Protein AF-A0A7C7DWV3-F1 (afdb_monomer_lite)

Structure (mmCIF, N/CA/C/O backbone):
data_AF-A0A7C7DWV3-F1
#
_entry.id   AF-A0A7C7DWV3-F1
#
loop_
_atom_site.group_PDB
_atom_site.id
_atom_site.type_symbol
_atom_site.label_atom_id
_atom_site.label_alt_id
_atom_site.label_comp_id
_atom_site.label_asym_id
_atom_site.label_entity_id
_atom_site.label_seq_id
_atom_site.pdbx_PDB_ins_code
_atom_site.Cartn_x
_atom_site.Cartn_y
_atom_site.Cartn_z
_atom_site.occupancy
_atom_site.B_iso_or_equiv
_atom_site.auth_seq_id
_atom_site.auth_comp_id
_atom_site.auth_asym_id
_atom_site.auth_atom_id
_atom_site.pdbx_PDB_model_num
ATOM 1 N N . LEU A 1 1 ? -5.034 6.926 -21.319 1.00 67.44 1 LEU A N 1
ATOM 2 C CA . LEU A 1 1 ? -4.799 7.342 -22.728 1.00 67.44 1 LEU A CA 1
ATOM 3 C C . LEU A 1 1 ? -6.057 7.777 -23.488 1.00 67.44 1 LEU A C 1
ATOM 5 O O . LEU A 1 1 ? -5.969 8.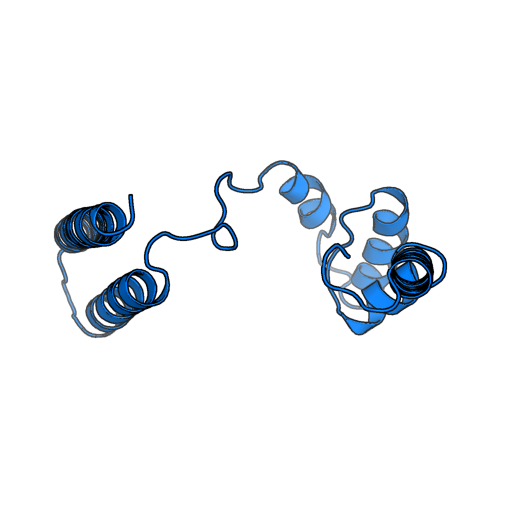759 -24.206 1.00 67.44 1 LEU A O 1
ATOM 9 N N . LYS A 1 2 ? -7.220 7.125 -23.321 1.00 78.19 2 LYS A N 1
ATOM 10 C CA . LYS A 1 2 ? -8.456 7.378 -24.101 1.00 78.19 2 LYS A CA 1
ATOM 11 C C . LYS A 1 2 ? -8.969 8.837 -24.132 1.00 78.19 2 LYS A C 1
ATOM 13 O O . LYS A 1 2 ? -9.616 9.215 -25.097 1.00 78.19 2 LYS A O 1
ATOM 18 N N . GLY A 1 3 ? -8.679 9.649 -23.110 1.00 89.75 3 GLY A N 1
ATOM 19 C CA . GLY A 1 3 ? -9.021 11.083 -23.067 1.00 89.75 3 GLY A CA 1
ATOM 20 C C . GLY A 1 3 ? -7.857 12.043 -23.358 1.00 89.75 3 GLY A C 1
ATOM 21 O O . GLY A 1 3 ? -8.027 13.253 -23.238 1.00 89.75 3 GLY A O 1
ATOM 22 N N . SER A 1 4 ? -6.664 11.532 -23.688 1.00 95.00 4 SER A N 1
ATOM 23 C CA . SER A 1 4 ? -5.504 12.376 -24.002 1.00 95.00 4 SER A CA 1
ATOM 24 C C . SER A 1 4 ? -5.670 13.015 -25.377 1.00 95.00 4 SER A C 1
ATOM 26 O O . SER A 1 4 ? -6.028 12.337 -26.336 1.00 95.00 4 SER A O 1
ATOM 28 N N . LYS A 1 5 ? -5.329 14.303 -25.497 1.00 96.25 5 LYS A N 1
ATOM 29 C CA . LYS A 1 5 ? -5.249 14.994 -26.796 1.00 96.25 5 LYS A CA 1
ATOM 30 C C . LYS A 1 5 ? -4.038 14.557 -27.630 1.00 96.25 5 LYS A C 1
ATOM 32 O O . LYS A 1 5 ? -3.987 14.858 -28.815 1.00 96.25 5 LYS A O 1
ATOM 37 N N . ASN A 1 6 ? -3.068 13.877 -27.016 1.00 96.69 6 ASN A N 1
ATOM 38 C CA . ASN A 1 6 ? -1.896 13.323 -27.688 1.00 96.69 6 ASN A CA 1
ATOM 39 C C . ASN A 1 6 ? -1.550 11.949 -27.076 1.00 96.69 6 ASN A C 1
ATOM 41 O O . ASN A 1 6 ? -0.708 11.860 -26.176 1.00 96.69 6 ASN A O 1
ATOM 45 N N . PRO A 1 7 ? -2.281 10.885 -27.455 1.00 96.00 7 PRO A N 1
ATOM 46 C CA . PRO A 1 7 ? -2.125 9.570 -26.843 1.00 96.00 7 PRO A CA 1
ATOM 47 C C . PRO A 1 7 ? -0.771 8.926 -27.164 1.00 96.00 7 PRO A C 1
ATOM 49 O O . PRO A 1 7 ? -0.201 8.297 -26.278 1.00 96.00 7 PRO A O 1
ATOM 52 N N . ASP A 1 8 ? -0.225 9.136 -28.362 1.00 96.06 8 ASP A N 1
ATOM 53 C CA . ASP A 1 8 ? 1.047 8.529 -28.772 1.00 96.06 8 ASP A CA 1
ATOM 54 C C . ASP A 1 8 ? 2.225 9.114 -27.992 1.00 96.06 8 ASP A C 1
ATOM 56 O O . ASP A 1 8 ? 3.037 8.371 -27.446 1.00 96.06 8 ASP A O 1
ATOM 60 N N . ALA A 1 9 ? 2.283 10.443 -27.848 1.00 96.44 9 ALA A N 1
ATOM 61 C CA . ALA A 1 9 ? 3.312 11.073 -27.022 1.00 96.44 9 ALA A CA 1
ATOM 62 C C . ALA A 1 9 ? 3.170 10.683 -25.542 1.00 96.44 9 ALA A C 1
ATOM 64 O O . ALA A 1 9 ? 4.166 10.412 -24.876 1.00 96.44 9 ALA A O 1
ATOM 65 N N . ALA A 1 10 ? 1.938 10.603 -25.026 1.00 96.50 10 ALA A N 1
ATOM 66 C CA . ALA A 1 10 ? 1.699 10.154 -23.655 1.00 96.50 10 ALA A CA 1
ATOM 67 C C . ALA A 1 10 ? 2.151 8.698 -23.441 1.00 96.50 10 ALA A C 1
ATOM 69 O O . ALA A 1 10 ? 2.731 8.378 -22.405 1.00 96.50 10 ALA A O 1
ATOM 70 N N . TRP A 1 11 ? 1.926 7.825 -24.425 1.00 96.00 11 TRP A N 1
ATOM 71 C CA . TRP A 1 11 ? 2.426 6.455 -24.394 1.00 96.00 11 TRP A CA 1
ATOM 72 C C . TRP A 1 11 ? 3.954 6.390 -24.483 1.00 96.00 11 TRP A C 1
ATOM 74 O O . TRP A 1 11 ? 4.568 5.618 -23.749 1.00 96.00 11 TRP A O 1
ATOM 84 N N . ALA A 1 12 ? 4.575 7.217 -25.327 1.00 96.94 12 ALA A N 1
ATOM 85 C CA . ALA A 1 12 ? 6.028 7.286 -25.447 1.00 96.94 12 ALA A CA 1
ATOM 86 C C . ALA A 1 12 ? 6.683 7.684 -24.114 1.00 96.94 12 ALA A C 1
ATOM 88 O O . ALA A 1 12 ? 7.595 7.002 -23.655 1.00 96.94 12 ALA A O 1
ATOM 89 N N . VAL A 1 13 ? 6.165 8.718 -23.442 1.00 96.12 13 VAL A N 1
ATOM 90 C CA . VAL A 1 13 ? 6.662 9.137 -22.121 1.00 96.12 13 VAL A CA 1
ATOM 91 C C . VAL A 1 13 ? 6.466 8.037 -21.080 1.00 96.12 13 VAL A C 1
ATOM 93 O O . VAL A 1 13 ? 7.406 7.714 -20.358 1.00 96.12 13 VAL A O 1
ATOM 96 N N . LEU A 1 14 ? 5.283 7.413 -21.028 1.00 95.12 14 LEU A N 1
ATOM 97 C CA . LEU A 1 14 ? 5.042 6.300 -20.109 1.00 95.12 14 LEU A CA 1
ATOM 98 C C . LEU A 1 14 ? 6.019 5.144 -20.361 1.00 95.12 14 LEU A C 1
ATOM 100 O O . LEU A 1 14 ? 6.536 4.566 -19.413 1.00 95.12 14 LEU A O 1
ATOM 104 N N . SER A 1 15 ? 6.309 4.836 -21.624 1.00 95.44 15 SER A N 1
ATOM 105 C CA . SER A 1 15 ? 7.253 3.779 -21.997 1.00 95.44 15 SER A CA 1
ATOM 106 C C . SER A 1 15 ? 8.681 4.096 -21.552 1.00 95.44 15 SER A C 1
ATOM 108 O O . SER A 1 15 ? 9.377 3.193 -21.100 1.00 95.44 15 SER A O 1
ATOM 110 N N . LEU A 1 16 ? 9.105 5.363 -21.623 1.00 96.12 16 LEU A N 1
ATOM 111 C CA . LEU A 1 16 ? 10.406 5.807 -21.108 1.00 96.12 16 LEU A CA 1
ATOM 112 C C . LEU A 1 16 ? 10.475 5.702 -19.580 1.00 96.12 16 LEU A C 1
ATOM 114 O O . LEU A 1 16 ? 11.425 5.132 -19.052 1.00 96.12 16 LEU A O 1
ATOM 118 N N . MET A 1 17 ? 9.445 6.180 -18.871 1.00 93.12 17 MET A N 1
ATOM 119 C CA . MET A 1 17 ? 9.348 6.074 -17.406 1.00 93.12 17 MET A CA 1
ATOM 120 C C . MET A 1 17 ? 9.372 4.617 -16.945 1.00 93.12 17 MET A C 1
ATOM 122 O O . MET A 1 17 ? 10.063 4.247 -16.005 1.00 93.12 17 MET A O 1
ATOM 126 N N . LEU A 1 18 ? 8.633 3.766 -17.647 1.00 90.44 18 LEU A N 1
ATOM 127 C CA . LEU A 1 18 ? 8.605 2.337 -17.405 1.00 90.44 18 LEU A CA 1
ATOM 128 C C . LEU A 1 18 ? 9.804 1.616 -18.030 1.00 90.44 18 LEU A C 1
ATOM 130 O O . LEU 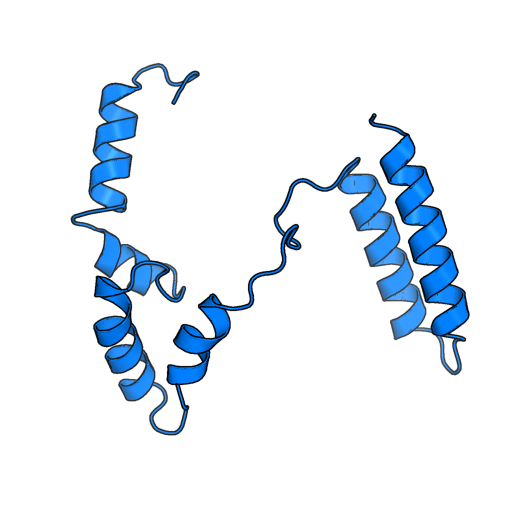A 1 18 ? 9.861 0.404 -17.941 1.00 90.44 18 LEU A O 1
ATOM 134 N N . GLY A 1 19 ? 10.740 2.266 -18.701 1.00 91.94 19 GLY A N 1
ATOM 135 C CA . GLY A 1 19 ? 11.829 1.598 -19.406 1.00 91.94 19 GLY A CA 1
ATOM 136 C C . GLY A 1 19 ? 13.156 2.139 -18.927 1.00 91.94 19 GLY A C 1
ATOM 137 O O . GLY A 1 19 ? 13.628 1.781 -17.850 1.00 91.94 19 GLY A O 1
ATOM 138 N N . GLU A 1 20 ? 13.711 3.018 -19.751 1.00 94.75 20 GLU A N 1
ATOM 139 C CA . GLU A 1 20 ? 14.985 3.702 -19.550 1.00 94.75 20 GLU A CA 1
ATOM 140 C C . GLU A 1 20 ? 15.106 4.344 -18.164 1.00 94.75 20 GLU A C 1
ATOM 142 O O . GLU A 1 20 ? 16.107 4.139 -17.487 1.00 94.75 20 GLU A O 1
ATOM 147 N N . PHE A 1 21 ? 14.063 5.042 -17.705 1.00 94.12 21 PHE A N 1
ATOM 148 C CA . PHE A 1 21 ? 14.094 5.792 -16.445 1.00 94.12 21 PHE A CA 1
ATOM 149 C C . PHE A 1 21 ? 13.543 5.018 -15.245 1.00 94.12 21 PHE A C 1
ATOM 151 O O . PHE A 1 21 ? 13.424 5.577 -14.156 1.00 94.12 21 PHE A O 1
ATOM 158 N N . ALA A 1 22 ? 13.196 3.738 -15.407 1.00 91.81 22 ALA A N 1
ATOM 159 C CA . ALA A 1 22 ? 12.652 2.950 -14.305 1.00 91.81 22 ALA A CA 1
ATOM 160 C C . ALA A 1 22 ? 13.613 2.851 -13.098 1.00 91.81 22 ALA A C 1
ATOM 162 O O . ALA A 1 22 ? 13.127 3.000 -11.976 1.00 91.81 22 ALA A O 1
ATOM 163 N N . PRO A 1 23 ? 14.940 2.648 -13.270 1.00 88.75 23 PRO A N 1
ATOM 164 C CA . PRO A 1 23 ? 15.878 2.634 -12.144 1.00 88.75 23 PRO A CA 1
ATOM 165 C C . PRO A 1 23 ? 15.906 3.960 -11.372 1.00 88.75 23 PRO A C 1
ATOM 167 O O . PRO A 1 23 ? 15.798 3.949 -10.148 1.00 88.75 23 PRO A O 1
ATOM 170 N N . ASP A 1 24 ? 15.953 5.089 -12.082 1.00 91.19 24 ASP A N 1
ATOM 171 C CA . ASP A 1 24 ? 15.972 6.423 -11.470 1.00 91.19 24 ASP A CA 1
ATOM 172 C C . ASP A 1 24 ? 14.676 6.705 -10.702 1.00 91.19 24 ASP A C 1
ATOM 174 O O . ASP A 1 24 ? 14.694 7.239 -9.593 1.00 91.19 24 ASP A O 1
ATOM 178 N N . LEU A 1 25 ? 13.530 6.307 -11.264 1.00 90.38 25 LEU A N 1
ATOM 179 C CA . LEU A 1 25 ? 12.237 6.454 -10.596 1.00 90.38 25 LEU A CA 1
ATOM 180 C C . LEU A 1 25 ? 12.142 5.615 -9.322 1.00 90.38 25 LEU A C 1
ATOM 182 O O . LEU A 1 25 ? 11.574 6.092 -8.342 1.00 90.38 25 LEU A O 1
ATOM 186 N N . ILE A 1 26 ? 12.698 4.400 -9.310 1.00 90.00 26 ILE A N 1
ATOM 187 C CA . ILE A 1 26 ? 12.761 3.564 -8.102 1.00 90.00 26 ILE A CA 1
ATOM 188 C C . ILE A 1 26 ? 13.554 4.276 -7.008 1.00 90.00 26 ILE A C 1
ATOM 190 O O . ILE A 1 26 ? 13.114 4.318 -5.861 1.00 90.00 26 ILE A O 1
ATOM 194 N N . ASP A 1 27 ? 14.685 4.880 -7.365 1.00 85.12 27 ASP A N 1
ATOM 195 C CA . ASP A 1 27 ? 15.551 5.549 -6.397 1.00 85.12 27 ASP A CA 1
ATOM 196 C C . ASP A 1 27 ? 14.938 6.842 -5.847 1.00 85.12 27 ASP A C 1
ATOM 198 O O . ASP A 1 27 ? 15.078 7.127 -4.658 1.00 85.12 27 ASP A O 1
ATOM 202 N N . VAL A 1 28 ? 14.220 7.601 -6.680 1.00 89.56 28 VAL A N 1
ATOM 203 C CA . VAL A 1 28 ? 13.528 8.830 -6.257 1.00 89.56 28 VAL A CA 1
ATOM 204 C C . VAL A 1 28 ? 12.276 8.526 -5.434 1.00 89.56 28 VAL A C 1
ATOM 206 O O . VAL A 1 28 ? 12.031 9.183 -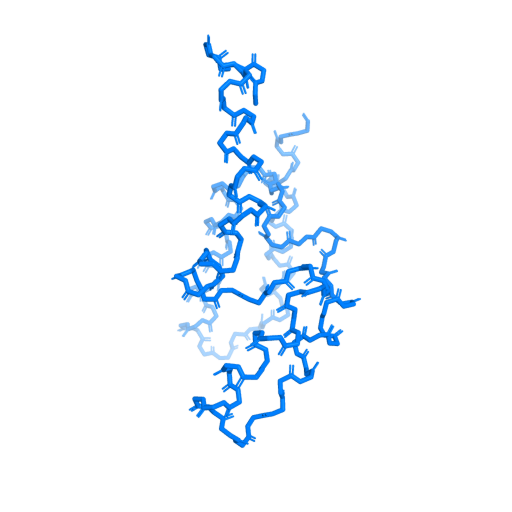4.425 1.00 89.56 28 VAL A O 1
ATOM 209 N N . TYR A 1 29 ? 11.460 7.564 -5.868 1.00 87.06 29 TYR A N 1
ATOM 210 C CA . TYR A 1 29 ? 10.185 7.250 -5.221 1.00 87.06 29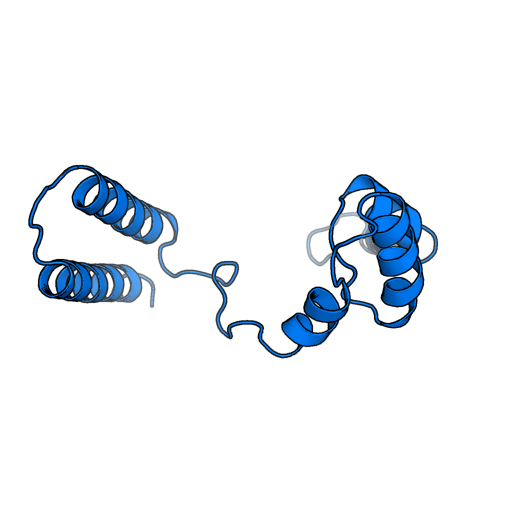 TYR A CA 1
ATOM 211 C C . TYR A 1 29 ? 10.366 6.393 -3.959 1.00 87.06 29 TYR A C 1
ATOM 213 O O . TYR A 1 29 ? 9.561 6.481 -3.037 1.00 87.06 29 TYR A O 1
ATOM 221 N N . GLY A 1 30 ? 11.428 5.583 -3.898 1.00 83.44 30 GLY A N 1
ATOM 222 C CA . GLY A 1 30 ? 11.775 4.759 -2.737 1.00 83.44 30 GLY A CA 1
ATOM 223 C C . GLY A 1 30 ? 10.944 3.481 -2.579 1.00 83.44 30 GLY A C 1
ATOM 224 O O . GLY A 1 30 ? 11.062 2.810 -1.556 1.00 83.44 30 GLY A O 1
ATOM 225 N N . ALA A 1 31 ? 10.112 3.126 -3.562 1.00 85.19 31 ALA A N 1
ATOM 226 C CA . ALA A 1 31 ? 9.343 1.882 -3.532 1.00 85.19 31 ALA A CA 1
ATOM 227 C C . ALA A 1 31 ? 10.174 0.675 -3.979 1.00 85.19 31 ALA A C 1
ATOM 229 O O . ALA A 1 31 ? 11.058 0.779 -4.832 1.00 85.19 31 ALA A O 1
ATOM 230 N N . PHE A 1 32 ? 9.825 -0.502 -3.460 1.00 91.62 32 PHE A N 1
ATOM 231 C CA . PHE A 1 32 ? 10.389 -1.756 -3.940 1.00 91.62 32 PHE A CA 1
ATOM 232 C C . PHE A 1 32 ? 9.817 -2.113 -5.324 1.00 91.62 32 PHE A C 1
ATOM 234 O O . PHE A 1 32 ? 8.596 -2.076 -5.507 1.00 91.62 32 PHE A O 1
ATOM 241 N N . PRO A 1 33 ? 10.649 -2.444 -6.328 1.00 90.62 33 PRO A N 1
ATOM 242 C CA . PRO A 1 33 ? 10.152 -2.650 -7.680 1.00 90.62 33 PRO A CA 1
ATOM 243 C C . PRO A 1 33 ? 9.363 -3.952 -7.837 1.00 90.62 33 PRO A C 1
ATOM 245 O O . PRO A 1 33 ? 9.856 -5.047 -7.568 1.00 90.62 33 PRO A O 1
ATOM 248 N N . ALA A 1 34 ? 8.179 -3.852 -8.446 1.00 85.56 34 ALA A N 1
ATOM 249 C CA . ALA A 1 34 ? 7.398 -5.020 -8.867 1.00 85.56 34 ALA A CA 1
ATOM 250 C C . ALA A 1 34 ? 8.102 -5.860 -9.954 1.00 85.56 34 ALA A C 1
ATOM 252 O O . ALA A 1 34 ? 7.783 -7.029 -10.155 1.00 85.56 34 ALA A O 1
ATOM 253 N N . ARG A 1 35 ? 9.065 -5.279 -10.684 1.00 89.31 35 ARG A N 1
ATOM 254 C CA . ARG A 1 35 ? 9.832 -5.998 -11.708 1.00 89.31 35 ARG A CA 1
ATOM 255 C C . ARG A 1 35 ? 10.994 -6.748 -11.092 1.00 89.31 35 ARG A C 1
ATOM 257 O O . ARG A 1 35 ? 11.960 -6.120 -10.666 1.00 89.31 35 ARG A O 1
ATOM 264 N N . ALA A 1 36 ? 10.950 -8.072 -11.192 1.00 91.31 36 ALA A N 1
ATOM 265 C CA . ALA A 1 36 ? 12.010 -8.960 -10.720 1.00 91.31 36 ALA A CA 1
ATOM 266 C C . ALA A 1 36 ? 13.413 -8.541 -11.196 1.00 91.31 36 ALA A C 1
ATOM 268 O O . ALA A 1 36 ? 14.349 -8.522 -10.405 1.00 91.31 36 ALA A O 1
ATOM 269 N N . SER A 1 37 ? 13.554 -8.101 -12.453 1.00 91.88 37 SER A N 1
ATOM 270 C CA . SER A 1 37 ? 14.844 -7.682 -13.026 1.00 91.88 37 SER A CA 1
ATOM 271 C C . SER A 1 37 ? 15.480 -6.453 -12.364 1.00 91.88 37 SER A C 1
ATOM 273 O O . SER A 1 37 ? 16.626 -6.138 -12.662 1.00 91.88 37 SER A O 1
ATOM 275 N N . LEU A 1 38 ? 14.739 -5.719 -11.530 1.00 91.81 38 LEU A N 1
ATOM 276 C CA . LEU A 1 38 ? 15.223 -4.530 -10.822 1.00 91.81 38 LEU A CA 1
ATOM 277 C C . LEU A 1 38 ? 15.410 -4.783 -9.317 1.00 91.81 38 LEU A C 1
ATOM 279 O O . LEU A 1 38 ? 16.032 -3.967 -8.643 1.00 91.81 38 LEU A O 1
ATOM 283 N N . GLN A 1 39 ? 14.905 -5.904 -8.791 1.00 93.50 39 GLN A N 1
ATOM 284 C CA . GLN A 1 39 ? 14.876 -6.184 -7.352 1.00 93.50 39 GLN A CA 1
ATOM 285 C C . GLN A 1 39 ? 16.268 -6.407 -6.766 1.00 93.50 39 GLN A C 1
ATOM 287 O O . GLN A 1 39 ? 16.570 -5.828 -5.731 1.00 93.50 39 GLN A O 1
ATOM 292 N N . GLU A 1 40 ? 17.136 -7.168 -7.439 1.00 93.94 40 GLU A N 1
ATOM 293 C CA . GLU A 1 40 ? 18.496 -7.449 -6.951 1.00 93.94 40 GLU A CA 1
ATOM 294 C C . GLU A 1 40 ? 19.293 -6.157 -6.719 1.00 93.94 40 GLU A C 1
ATOM 296 O O . GLU A 1 40 ? 19.850 -5.937 -5.643 1.00 93.94 40 GLU A O 1
ATOM 301 N N . ALA A 1 41 ? 19.274 -5.246 -7.697 1.00 92.50 41 ALA A N 1
ATOM 302 C CA . ALA A 1 41 ? 19.954 -3.962 -7.581 1.00 92.50 41 ALA A CA 1
ATOM 303 C C . ALA A 1 41 ? 19.342 -3.081 -6.476 1.00 92.50 41 ALA A C 1
ATOM 305 O O . ALA A 1 41 ? 20.075 -2.386 -5.773 1.00 92.50 41 ALA A O 1
ATOM 306 N N . SER A 1 42 ? 18.015 -3.098 -6.309 1.00 92.69 42 SER A N 1
ATOM 307 C CA . SER A 1 42 ? 17.337 -2.375 -5.226 1.00 92.69 42 SER A CA 1
ATOM 308 C C . SER A 1 42 ? 17.687 -2.931 -3.845 1.00 92.69 42 SER A C 1
ATOM 310 O O . SER A 1 42 ? 17.968 -2.147 -2.941 1.00 92.69 42 SER A O 1
ATOM 312 N N . ILE A 1 43 ? 17.736 -4.258 -3.686 1.00 94.50 43 ILE A N 1
ATOM 313 C CA . ILE A 1 43 ? 18.155 -4.917 -2.44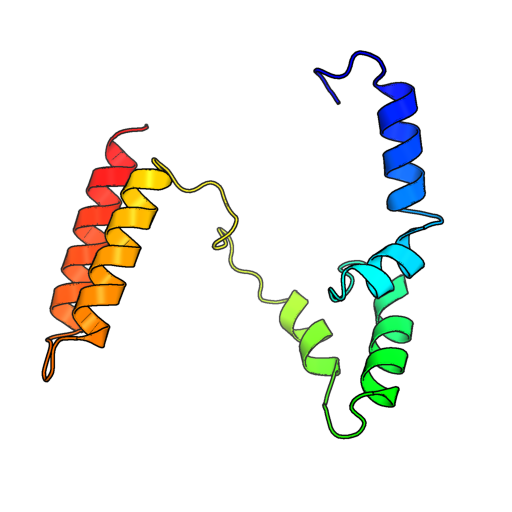1 1.00 94.50 43 ILE A CA 1
ATOM 314 C C . ILE A 1 43 ? 19.592 -4.535 -2.100 1.00 94.50 43 ILE A C 1
ATOM 316 O O . ILE A 1 43 ? 19.849 -4.133 -0.973 1.00 94.50 43 ILE A O 1
ATOM 320 N N . ALA A 1 44 ? 20.514 -4.575 -3.066 1.00 93.88 44 ALA A N 1
ATOM 321 C CA . ALA A 1 44 ? 21.906 -4.193 -2.829 1.00 93.88 44 ALA A CA 1
ATOM 322 C C . ALA A 1 44 ? 22.033 -2.756 -2.285 1.00 93.88 44 ALA A C 1
ATOM 324 O O . ALA A 1 44 ? 22.764 -2.519 -1.323 1.00 93.88 44 ALA A O 1
ATOM 325 N N . ARG A 1 45 ? 21.265 -1.806 -2.839 1.00 91.38 45 ARG A N 1
ATOM 326 C CA . ARG A 1 45 ? 21.231 -0.413 -2.355 1.00 91.38 45 ARG A CA 1
ATOM 327 C C . ARG A 1 45 ? 20.623 -0.284 -0.958 1.00 91.38 45 ARG A C 1
ATOM 329 O O . ARG A 1 45 ? 21.080 0.534 -0.160 1.00 91.38 45 ARG A O 1
ATOM 336 N N . LEU A 1 46 ? 19.584 -1.061 -0.657 1.00 92.69 46 LEU A N 1
ATOM 337 C CA . LEU A 1 46 ? 18.976 -1.087 0.673 1.00 92.69 46 LEU A CA 1
ATOM 338 C C . LEU A 1 46 ? 19.922 -1.710 1.708 1.00 92.69 46 LEU A C 1
ATOM 340 O O . LEU A 1 46 ? 20.054 -1.159 2.797 1.00 92.69 46 LEU A O 1
ATOM 344 N N . GLN A 1 47 ? 20.641 -2.779 1.353 1.00 96.00 47 GLN A N 1
ATOM 345 C CA . GLN A 1 47 ? 21.634 -3.426 2.212 1.00 96.00 47 GLN A CA 1
ATOM 346 C C . GLN A 1 47 ? 22.800 -2.489 2.548 1.00 96.00 47 GLN A C 1
ATOM 348 O O . GLN A 1 47 ? 23.283 -2.496 3.673 1.00 96.00 47 GLN A O 1
ATOM 353 N N . GLU A 1 48 ? 23.237 -1.649 1.606 1.00 95.25 48 GLU A N 1
ATOM 354 C CA . GLU A 1 48 ? 24.279 -0.647 1.869 1.00 95.25 48 GLU A CA 1
ATOM 355 C C . GLU A 1 48 ? 23.845 0.359 2.948 1.00 95.25 48 GLU A C 1
ATOM 357 O O . GLU A 1 48 ? 24.629 0.719 3.826 1.00 95.25 48 GLU A O 1
ATOM 362 N N . LYS A 1 49 ? 22.580 0.797 2.908 1.00 92.75 49 LYS A N 1
ATOM 363 C CA . LYS A 1 49 ? 22.022 1.749 3.882 1.00 92.75 49 LYS A CA 1
ATOM 364 C C . LYS A 1 49 ? 21.654 1.091 5.212 1.00 92.75 49 LYS A C 1
ATOM 366 O O . LYS A 1 49 ? 21.725 1.737 6.255 1.00 92.75 49 LYS A O 1
ATOM 371 N N . PHE A 1 50 ? 21.238 -0.169 5.164 1.00 95.25 50 PHE A N 1
ATOM 372 C CA . PHE A 1 50 ? 20.668 -0.916 6.279 1.00 95.25 50 PHE A CA 1
ATOM 373 C C . PHE A 1 50 ? 21.221 -2.352 6.277 1.00 95.25 50 PHE A C 1
ATOM 375 O O . PHE A 1 50 ? 20.531 -3.288 5.859 1.00 95.25 50 PHE A O 1
ATOM 382 N N . PRO A 1 51 ? 22.475 -2.534 6.725 1.00 96.62 51 PRO A N 1
ATOM 383 C CA . PRO A 1 51 ? 23.219 -3.780 6.539 1.00 96.62 51 PRO A CA 1
ATOM 384 C C . PRO A 1 51 ? 22.718 -4.953 7.381 1.00 96.62 51 PRO A C 1
ATOM 386 O O . PRO A 1 51 ? 23.022 -6.092 7.040 1.00 96.62 51 PRO A O 1
ATOM 389 N N . ASP A 1 52 ? 21.940 -4.699 8.431 1.00 97.12 52 ASP A N 1
ATOM 390 C CA . ASP A 1 52 ? 21.443 -5.740 9.339 1.00 97.12 52 ASP A CA 1
ATOM 391 C C . ASP A 1 52 ? 20.002 -6.186 9.022 1.00 97.12 52 ASP A C 1
ATOM 393 O O . ASP A 1 52 ? 19.443 -7.028 9.725 1.00 97.12 52 ASP A O 1
ATOM 397 N N . VAL A 1 53 ? 19.374 -5.614 7.987 1.00 96.69 53 VAL A N 1
ATOM 398 C CA . VAL A 1 53 ? 17.999 -5.947 7.586 1.00 96.69 53 VAL A CA 1
ATOM 399 C C . VAL A 1 53 ? 18.008 -7.088 6.571 1.00 96.69 53 VAL A C 1
ATOM 401 O O . VAL A 1 53 ? 18.786 -7.077 5.616 1.00 96.69 53 VAL A O 1
ATOM 404 N N . ASP A 1 54 ? 17.103 -8.050 6.757 1.00 96.00 54 ASP A N 1
ATOM 405 C CA . ASP A 1 54 ? 16.798 -9.068 5.754 1.00 96.00 54 ASP A CA 1
ATOM 406 C C . ASP A 1 54 ? 15.797 -8.516 4.731 1.00 96.00 54 ASP A C 1
ATOM 408 O O . ASP A 1 54 ? 14.585 -8.498 4.951 1.00 96.00 54 ASP A O 1
ATOM 412 N N . TRP A 1 55 ? 16.317 -8.043 3.601 1.00 94.94 55 TRP A N 1
ATOM 413 C CA . TRP A 1 55 ? 15.506 -7.491 2.516 1.00 94.94 55 TRP A CA 1
ATOM 414 C C . TRP A 1 55 ? 14.822 -8.559 1.652 1.00 94.94 55 TRP A C 1
ATOM 416 O O . TRP A 1 55 ? 13.970 -8.206 0.834 1.00 94.94 55 TRP A O 1
ATOM 426 N N . GLN A 1 56 ? 15.117 -9.853 1.847 1.00 93.25 56 GLN A N 1
ATOM 427 C CA . GLN A 1 56 ? 14.412 -10.937 1.153 1.00 93.25 56 GLN A CA 1
ATOM 428 C C . GLN A 1 56 ? 12.916 -10.931 1.488 1.00 93.25 56 GLN A C 1
ATOM 430 O O . GLN A 1 56 ? 12.088 -11.240 0.630 1.00 93.25 56 GLN A O 1
ATOM 435 N N . VAL A 1 57 ? 12.553 -10.460 2.687 1.00 93.56 57 VAL A N 1
ATOM 436 C CA . VAL A 1 57 ? 11.156 -10.318 3.117 1.00 93.56 57 VAL A CA 1
ATOM 437 C C . VAL A 1 57 ? 10.317 -9.475 2.149 1.00 93.56 57 VAL A C 1
ATOM 439 O O . VAL A 1 57 ? 9.127 -9.735 1.992 1.00 93.56 57 VAL A O 1
ATOM 442 N N . PHE A 1 58 ? 10.912 -8.503 1.445 1.00 93.06 58 PHE A N 1
ATOM 443 C CA . PHE A 1 58 ? 10.192 -7.696 0.454 1.00 93.06 58 PHE A CA 1
ATOM 444 C C . PHE A 1 58 ? 9.833 -8.507 -0.788 1.00 93.06 58 PHE A C 1
ATOM 446 O O . PHE A 1 58 ? 8.728 -8.363 -1.304 1.00 93.06 58 PHE A O 1
ATOM 453 N N . VAL A 1 59 ? 10.741 -9.365 -1.257 1.00 92.88 59 VAL A N 1
ATOM 454 C CA . VAL A 1 59 ? 10.500 -10.255 -2.401 1.00 92.88 59 VAL A CA 1
ATOM 455 C C . VAL A 1 59 ? 9.438 -11.285 -2.039 1.00 92.88 59 VAL A C 1
ATOM 457 O O . VAL A 1 59 ? 8.488 -11.481 -2.793 1.00 92.88 59 VAL A O 1
ATOM 460 N N . ASP A 1 60 ? 9.561 -11.895 -0.862 1.00 92.69 60 ASP A N 1
ATOM 461 C CA . ASP A 1 60 ? 8.640 -12.932 -0.404 1.00 92.69 60 ASP A CA 1
ATOM 462 C C . ASP A 1 60 ? 7.223 -12.368 -0.203 1.00 92.69 60 ASP A C 1
ATOM 464 O O . ASP A 1 60 ? 6.236 -12.995 -0.602 1.00 92.69 60 ASP A O 1
A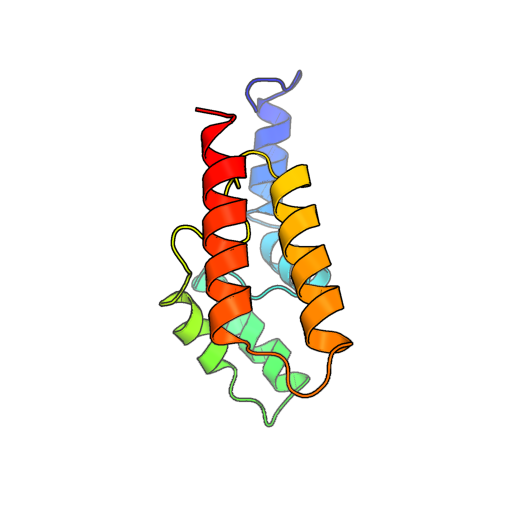TOM 468 N N . ALA A 1 61 ? 7.112 -11.141 0.324 1.00 90.69 61 ALA A N 1
ATOM 469 C CA . ALA A 1 61 ? 5.845 -10.436 0.518 1.00 90.69 61 ALA A CA 1
ATOM 470 C C . ALA A 1 61 ? 5.079 -10.165 -0.790 1.00 90.69 61 ALA A C 1
ATOM 472 O O . ALA A 1 61 ? 3.852 -10.065 -0.757 1.00 90.69 61 ALA A O 1
ATOM 473 N N . LEU A 1 62 ? 5.748 -10.119 -1.953 1.00 88.94 62 LEU A N 1
ATOM 474 C CA . LEU A 1 62 ? 5.075 -9.963 -3.253 1.00 88.94 62 LEU A CA 1
ATOM 475 C C . LEU A 1 62 ? 4.143 -11.136 -3.598 1.00 88.94 62 LEU A C 1
ATOM 477 O O . LEU A 1 62 ? 3.321 -11.009 -4.504 1.00 88.94 62 LEU A O 1
ATOM 481 N N . SER A 1 63 ? 4.242 -12.260 -2.879 1.00 90.25 63 SER A N 1
ATOM 482 C CA . SER A 1 63 ? 3.316 -13.395 -3.005 1.00 90.25 63 SER A CA 1
ATOM 483 C C . SER A 1 63 ? 2.035 -13.241 -2.178 1.00 90.25 63 SER A C 1
ATOM 485 O O . SER A 1 63 ? 1.124 -14.054 -2.326 1.00 90.25 63 SER A O 1
ATOM 487 N N . TYR A 1 64 ? 1.946 -12.215 -1.326 1.00 90.50 64 TYR A N 1
ATOM 488 C CA . TYR A 1 64 ? 0.839 -12.009 -0.388 1.00 90.50 64 TYR A CA 1
ATOM 489 C C . TYR A 1 64 ? 0.095 -10.662 -0.543 1.00 90.50 64 TYR A C 1
ATOM 491 O O . TYR A 1 64 ? -0.272 -10.071 0.472 1.00 90.50 64 TYR A O 1
ATOM 499 N N . PRO A 1 65 ? -0.152 -10.125 -1.757 1.00 86.75 65 PRO A N 1
ATOM 500 C CA . PRO A 1 65 ? -1.013 -8.957 -1.895 1.00 86.75 65 PRO A CA 1
ATOM 501 C C . PRO A 1 65 ? -2.481 -9.331 -1.647 1.00 86.75 65 PRO A C 1
ATOM 503 O O . PRO A 1 65 ? -2.981 -10.319 -2.189 1.00 86.75 65 PRO A O 1
ATOM 506 N N . ASP A 1 66 ? -3.193 -8.501 -0.887 1.00 87.44 66 ASP A N 1
ATOM 507 C CA . ASP A 1 66 ? -4.639 -8.643 -0.708 1.00 87.44 66 ASP A CA 1
ATOM 508 C C . ASP A 1 66 ? -5.383 -8.411 -2.037 1.00 87.44 66 ASP A C 1
ATOM 510 O O . ASP A 1 66 ? -5.042 -7.522 -2.827 1.00 87.44 66 ASP A O 1
ATOM 514 N N . ILE A 1 67 ? -6.423 -9.206 -2.304 1.00 83.50 67 ILE A N 1
ATOM 515 C CA . ILE A 1 67 ? -7.299 -9.045 -3.473 1.00 83.50 67 ILE A CA 1
ATOM 516 C C . ILE A 1 67 ? -8.761 -9.199 -3.016 1.00 83.50 67 ILE A C 1
ATOM 518 O O . ILE A 1 67 ? -9.183 -10.324 -2.742 1.00 83.50 67 ILE A O 1
ATOM 522 N N . PRO A 1 68 ? -9.560 -8.112 -2.967 1.00 84.94 68 PRO A N 1
ATOM 523 C CA . PRO A 1 68 ? -9.174 -6.712 -3.191 1.00 84.94 68 PRO A CA 1
ATOM 524 C C . PRO A 1 68 ? -8.224 -6.191 -2.098 1.00 84.94 68 PRO A C 1
ATOM 526 O O . PRO A 1 68 ? -8.281 -6.640 -0.959 1.00 84.94 68 PRO A O 1
ATOM 529 N N . ASN A 1 69 ? -7.373 -5.223 -2.442 1.00 84.44 69 ASN A N 1
ATOM 530 C CA . ASN A 1 69 ? -6.502 -4.527 -1.484 1.00 84.44 69 ASN A CA 1
ATOM 531 C C . ASN A 1 69 ? -7.101 -3.184 -1.044 1.00 84.44 69 ASN A C 1
ATOM 533 O O . ASN A 1 69 ? -8.075 -2.698 -1.615 1.00 84.44 69 ASN A O 1
ATOM 537 N N . HIS A 1 70 ? -6.472 -2.551 -0.054 1.00 80.44 70 HIS A N 1
ATOM 538 C CA . HIS A 1 70 ? -6.864 -1.239 0.466 1.00 80.44 70 HIS A CA 1
ATOM 539 C C . HIS A 1 70 ? -6.777 -0.087 -0.559 1.00 80.44 70 HIS A C 1
ATOM 541 O O . HIS A 1 70 ? -7.390 0.954 -0.341 1.00 80.44 70 HIS A O 1
ATOM 547 N N . GLU A 1 71 ? -6.054 -0.263 -1.672 1.00 82.50 71 GLU A N 1
ATOM 548 C CA . GLU A 1 71 ? -5.999 0.695 -2.790 1.00 82.50 71 GLU A CA 1
ATOM 549 C C . GLU A 1 71 ? -7.020 0.384 -3.898 1.00 82.50 71 GLU A C 1
ATOM 551 O O . GLU A 1 71 ? -7.144 1.121 -4.880 1.00 82.50 71 GLU A O 1
ATOM 556 N N . SER A 1 72 ? -7.765 -0.716 -3.770 1.00 88.00 72 SER A N 1
ATOM 557 C CA . SER A 1 72 ? -8.806 -1.084 -4.722 1.00 88.00 72 SER A CA 1
ATOM 558 C C . SER A 1 72 ? -10.002 -0.139 -4.604 1.00 88.00 72 SER A C 1
ATOM 560 O O . SER A 1 72 ? -10.198 0.544 -3.599 1.00 88.00 72 SER A O 1
ATOM 562 N N . GLY A 1 73 ? -10.830 -0.097 -5.650 1.00 88.75 73 GLY A N 1
ATOM 563 C CA . GLY A 1 73 ? -12.025 0.743 -5.660 1.00 88.75 73 GLY A CA 1
ATOM 564 C C . GLY A 1 73 ? -12.970 0.390 -4.510 1.00 88.75 73 GLY A C 1
ATOM 565 O O . GLY A 1 73 ? -13.624 -0.649 -4.546 1.00 88.75 73 GLY A O 1
ATOM 566 N N . MET A 1 74 ? -13.054 1.267 -3.510 1.00 91.00 74 MET A N 1
ATOM 567 C CA . MET A 1 74 ? -13.986 1.136 -2.392 1.00 91.00 74 MET A CA 1
ATOM 568 C C . MET A 1 74 ? -15.332 1.787 -2.756 1.00 91.00 74 MET A C 1
ATOM 570 O O . MET A 1 74 ? -15.350 2.968 -3.128 1.00 91.00 74 MET A O 1
ATOM 574 N N . PRO A 1 75 ? -16.464 1.067 -2.652 1.00 93.69 75 PRO A N 1
ATOM 575 C CA . PRO A 1 75 ? -17.779 1.647 -2.892 1.00 93.69 75 PRO A CA 1
ATOM 576 C C . PRO A 1 75 ? -18.035 2.825 -1.950 1.00 93.69 75 PRO A C 1
ATOM 578 O O . PRO A 1 75 ? -17.781 2.733 -0.751 1.00 93.69 75 PRO A O 1
ATOM 581 N N . ASN A 1 76 ? -18.540 3.937 -2.496 1.00 95.88 76 ASN A N 1
ATOM 582 C CA . ASN A 1 76 ? -18.886 5.130 -1.716 1.00 95.88 76 ASN A CA 1
ATOM 583 C C . ASN A 1 76 ? -17.724 5.605 -0.813 1.00 95.88 76 ASN A C 1
ATOM 585 O O . ASN A 1 76 ? -17.906 5.898 0.370 1.00 95.88 76 ASN A O 1
ATOM 589 N N . PHE A 1 77 ? -16.518 5.640 -1.400 1.00 94.31 77 PHE A N 1
ATOM 590 C CA . PHE A 1 77 ? -15.224 5.811 -0.730 1.00 94.31 77 PHE A CA 1
ATOM 591 C C . PHE A 1 77 ? -15.225 6.831 0.414 1.00 94.31 77 PHE A C 1
ATOM 593 O O . PHE A 1 77 ? -14.773 6.504 1.503 1.00 94.31 77 PHE A O 1
ATOM 600 N N . LEU A 1 78 ? -15.748 8.045 0.199 1.00 95.94 78 LEU A N 1
ATOM 601 C CA . LEU A 1 78 ? -15.715 9.098 1.222 1.00 95.94 78 LEU A CA 1
ATOM 602 C C . LEU A 1 78 ? -16.517 8.713 2.474 1.00 95.94 78 LEU A C 1
ATOM 604 O O . LEU A 1 78 ? -16.006 8.837 3.581 1.00 95.94 78 LEU A O 1
ATOM 608 N N . LYS A 1 79 ? -17.733 8.168 2.316 1.00 97.31 79 LYS A N 1
ATOM 609 C CA . LYS A 1 79 ? -18.540 7.723 3.464 1.00 97.31 79 LYS A CA 1
ATOM 610 C C . LYS A 1 79 ? -17.903 6.533 4.175 1.00 97.31 79 LYS A C 1
ATOM 612 O O . LYS A 1 79 ? -17.915 6.467 5.401 1.00 97.31 79 LYS A O 1
ATOM 617 N N . ALA A 1 80 ? -17.359 5.592 3.408 1.00 96.56 80 ALA A N 1
ATOM 618 C CA . ALA A 1 80 ? -16.690 4.425 3.965 1.00 96.56 80 ALA A CA 1
ATOM 619 C C . ALA A 1 80 ? -15.429 4.825 4.751 1.00 96.56 80 ALA A C 1
ATOM 621 O O . ALA A 1 80 ? -15.217 4.347 5.864 1.00 96.56 80 ALA A O 1
ATOM 622 N N . GLN A 1 81 ? -14.640 5.760 4.216 1.00 96.31 81 GLN A N 1
ATOM 623 C CA . GLN A 1 81 ? -13.468 6.320 4.882 1.00 96.31 81 GLN A CA 1
ATOM 624 C C . GLN A 1 81 ? -13.844 7.062 6.172 1.00 96.31 81 GLN A C 1
ATOM 626 O O . GLN A 1 81 ? -13.197 6.842 7.195 1.00 96.31 81 GLN A O 1
ATOM 631 N N . ASP A 1 82 ? -14.914 7.861 6.165 1.00 98.19 82 ASP A N 1
ATOM 632 C CA . ASP A 1 82 ? -15.414 8.547 7.365 1.00 98.19 82 ASP A CA 1
ATOM 633 C C . ASP A 1 82 ? -15.864 7.559 8.458 1.00 98.19 82 ASP A C 1
ATOM 635 O O . ASP A 1 82 ? -15.588 7.771 9.643 1.00 98.19 82 ASP A O 1
ATOM 639 N N . ALA A 1 83 ? -16.516 6.452 8.083 1.00 98.00 83 ALA A N 1
ATOM 640 C CA . ALA A 1 83 ? -16.915 5.403 9.023 1.00 98.00 83 ALA A CA 1
ATOM 641 C C . ALA A 1 83 ? -15.698 4.711 9.664 1.00 98.00 83 ALA A C 1
ATOM 643 O O . ALA A 1 83 ? -15.648 4.555 10.887 1.00 98.00 83 ALA A O 1
ATOM 644 N N . VAL A 1 84 ? -14.684 4.359 8.862 1.00 97.12 84 VAL A N 1
ATOM 645 C CA . VAL A 1 84 ? -13.429 3.765 9.358 1.00 97.12 84 VAL A CA 1
ATOM 646 C C . VAL A 1 84 ? -12.673 4.744 10.260 1.00 97.12 84 VAL A C 1
ATOM 648 O O . VAL A 1 84 ? -12.200 4.352 11.325 1.00 97.12 84 VAL A O 1
ATOM 651 N N . ALA A 1 85 ? -12.595 6.023 9.886 1.00 98.00 85 ALA A N 1
ATOM 652 C CA . ALA A 1 85 ? -11.946 7.052 10.698 1.00 98.00 85 ALA A CA 1
ATOM 653 C C . ALA A 1 85 ? -12.664 7.267 12.041 1.00 98.00 85 ALA A C 1
ATOM 655 O O . ALA A 1 85 ? -12.012 7.413 13.076 1.00 98.00 85 ALA A O 1
ATOM 656 N N . SER A 1 86 ? -14.000 7.228 12.042 1.00 98.00 86 SER A N 1
ATOM 657 C CA . SER A 1 86 ? -14.813 7.346 13.258 1.00 98.00 86 SER A CA 1
ATOM 658 C C . SER A 1 86 ? -14.596 6.166 14.206 1.00 98.00 86 SER A C 1
ATOM 660 O O . SER A 1 86 ? -14.409 6.368 15.406 1.00 98.00 86 SER A O 1
ATOM 662 N N . PHE A 1 87 ? -14.549 4.940 13.674 1.00 98.31 87 PHE A N 1
ATOM 663 C CA . PHE A 1 87 ? -14.165 3.757 14.446 1.00 98.31 87 PHE A CA 1
ATOM 664 C C . PHE A 1 87 ? -12.735 3.885 14.999 1.00 98.31 87 PHE A C 1
ATOM 666 O O . PHE A 1 87 ? -12.505 3.619 16.178 1.00 98.31 87 PHE A O 1
ATOM 673 N N . GLY A 1 88 ? -11.804 4.394 14.183 1.00 97.94 88 GLY A N 1
ATOM 674 C CA . GLY A 1 88 ? -10.446 4.783 14.572 1.00 97.94 88 GLY A CA 1
ATOM 675 C C . GLY A 1 88 ? -10.391 5.663 15.816 1.00 97.94 88 GLY A C 1
ATOM 676 O O . GLY A 1 88 ? -9.727 5.344 16.805 1.00 97.94 88 GLY A O 1
ATOM 677 N N . ALA A 1 89 ? -11.126 6.771 15.782 1.00 98.12 89 ALA A N 1
ATOM 678 C CA . ALA A 1 89 ? -11.227 7.690 16.907 1.00 98.12 89 ALA A CA 1
ATOM 679 C C . ALA A 1 89 ? -11.845 7.019 18.144 1.00 98.12 89 ALA A C 1
ATOM 681 O O . ALA A 1 89 ? -11.370 7.240 19.258 1.00 98.12 89 ALA A O 1
ATOM 682 N N . LEU A 1 90 ? -12.862 6.169 17.968 1.00 97.94 90 LEU A N 1
ATOM 683 C CA . LEU A 1 90 ? -13.520 5.460 19.066 1.00 97.94 90 LEU A CA 1
ATOM 684 C C . LEU A 1 90 ? -12.559 4.513 19.800 1.00 97.94 90 LEU A C 1
ATOM 686 O O . LEU A 1 90 ? -12.406 4.636 21.018 1.00 97.94 90 LEU A O 1
ATOM 690 N N . TYR A 1 91 ? -11.885 3.603 19.083 1.00 96.81 91 TYR A N 1
ATOM 691 C CA . TYR A 1 91 ? -11.043 2.592 19.734 1.00 96.81 91 TYR A CA 1
ATOM 692 C C . TYR A 1 91 ? -9.755 3.164 20.327 1.00 96.81 91 TYR A C 1
ATOM 694 O O . TYR A 1 91 ? -9.203 2.595 21.266 1.00 96.81 91 TYR A O 1
ATOM 702 N N . THR A 1 92 ? -9.268 4.289 19.804 1.00 97.50 92 THR A N 1
ATOM 703 C CA . THR A 1 92 ? -8.073 4.956 20.344 1.00 97.50 92 THR A CA 1
ATOM 704 C C . THR A 1 92 ? -8.365 5.802 21.584 1.00 97.50 92 THR A C 1
ATOM 706 O O . THR A 1 92 ? -7.432 6.143 22.310 1.00 97.50 92 THR A O 1
ATOM 709 N N . SER A 1 93 ? -9.633 6.139 21.848 1.00 97.81 93 SER A N 1
ATOM 710 C CA . SER A 1 93 ? -10.030 7.053 22.931 1.00 97.81 93 SER A CA 1
ATOM 711 C C . SER A 1 93 ? -10.905 6.429 24.020 1.00 97.81 93 SER A C 1
ATOM 713 O O . SER A 1 93 ? -11.129 7.075 25.043 1.00 97.81 93 SER A O 1
ATOM 715 N N . THR A 1 94 ? -11.374 5.189 23.841 1.00 98.00 94 THR A N 1
ATOM 716 C CA . THR A 1 94 ? -12.299 4.532 24.778 1.00 98.00 94 THR A CA 1
ATOM 717 C C . THR A 1 94 ? -11.627 3.349 25.480 1.00 98.00 94 THR A C 1
ATOM 719 O O . THR A 1 94 ? -11.431 2.305 24.856 1.00 98.00 94 THR A O 1
ATOM 722 N N . PRO A 1 95 ? -11.274 3.477 26.773 1.00 97.31 95 PRO A N 1
ATOM 723 C CA . PRO A 1 95 ? -10.814 2.350 27.577 1.00 97.31 95 PRO A CA 1
ATOM 724 C C . PRO A 1 95 ? -11.888 1.266 27.687 1.00 97.31 95 PRO A C 1
ATOM 726 O O . PRO A 1 95 ? -13.079 1.573 27.681 1.00 97.31 95 PRO A O 1
ATOM 729 N N . ASP A 1 96 ? -11.456 0.011 27.813 1.00 97.19 96 ASP A N 1
ATOM 730 C CA . ASP A 1 96 ? -12.328 -1.153 28.029 1.00 97.19 96 ASP A CA 1
ATOM 731 C C . ASP A 1 96 ? -13.431 -1.336 26.962 1.00 97.19 96 ASP A C 1
ATOM 733 O O . ASP A 1 96 ? -14.456 -1.972 27.215 1.00 97.19 96 ASP A O 1
ATOM 737 N N . LEU A 1 97 ? -13.224 -0.784 25.758 1.00 97.75 97 LEU A N 1
ATOM 738 C CA . LEU A 1 97 ? -14.143 -0.918 24.632 1.00 97.75 97 LEU A CA 1
ATOM 739 C C . LEU A 1 97 ? -14.304 -2.390 24.236 1.00 97.75 97 LEU A C 1
ATOM 741 O O . LEU A 1 97 ? -13.317 -3.106 24.044 1.00 97.75 97 LEU A O 1
ATOM 745 N N . ASP A 1 98 ? -15.548 -2.824 24.035 1.00 98.06 98 ASP A N 1
ATOM 746 C CA . ASP A 1 98 ? -15.828 -4.127 23.435 1.00 98.06 98 ASP A CA 1
ATOM 747 C C . ASP A 1 98 ? -15.480 -4.094 21.940 1.00 98.06 98 ASP A C 1
ATOM 749 O O . ASP A 1 98 ? -16.299 -3.764 21.081 1.00 98.06 98 ASP A O 1
ATOM 753 N N . MET A 1 99 ? -14.221 -4.415 21.638 1.00 97.62 99 MET A N 1
ATOM 754 C CA . MET A 1 99 ? -13.676 -4.371 20.283 1.00 97.62 99 MET A CA 1
ATOM 755 C C . MET A 1 99 ? -14.442 -5.271 19.310 1.00 97.62 99 MET A C 1
ATOM 757 O O . MET A 1 99 ? -14.606 -4.909 18.148 1.00 97.62 99 MET A O 1
ATOM 761 N N . ASN A 1 100 ? -14.928 -6.426 19.771 1.00 97.94 100 ASN A N 1
ATOM 762 C CA . ASN A 1 100 ? -15.666 -7.343 18.908 1.00 97.94 100 ASN A CA 1
ATOM 763 C C . ASN A 1 100 ? -17.017 -6.733 18.525 1.00 97.94 100 ASN A C 1
ATOM 765 O O . ASN A 1 100 ? -17.348 -6.676 17.342 1.00 97.94 100 ASN A O 1
ATOM 769 N N . ALA A 1 101 ? -17.750 -6.192 19.503 1.00 98.25 101 ALA A N 1
ATOM 770 C CA . ALA A 1 101 ? -19.033 -5.547 19.242 1.00 98.25 101 ALA A CA 1
ATOM 771 C C . ALA A 1 101 ? -18.901 -4.313 18.334 1.00 98.25 101 ALA A C 1
ATOM 773 O O . ALA A 1 101 ? -19.748 -4.090 17.468 1.00 98.25 101 ALA A O 1
ATOM 774 N N . GLU A 1 102 ? -17.853 -3.501 18.501 1.00 98.12 102 GLU A N 1
ATOM 775 C CA . GLU A 1 102 ? -17.634 -2.336 17.636 1.00 98.12 102 GLU A CA 1
ATOM 776 C C . GLU A 1 102 ? -17.156 -2.713 16.229 1.00 98.12 102 GLU A C 1
ATOM 778 O O . GLU A 1 102 ? -17.533 -2.050 15.261 1.00 98.12 102 GLU A O 1
ATOM 783 N N . MET A 1 103 ? -16.397 -3.803 16.081 1.00 97.75 103 MET A N 1
ATOM 784 C CA . MET A 1 103 ? -16.034 -4.324 14.763 1.00 97.75 103 MET A CA 1
ATOM 785 C C . MET A 1 103 ? -17.269 -4.831 14.006 1.00 97.75 103 MET A C 1
ATOM 787 O O . MET A 1 103 ? -17.449 -4.495 12.835 1.00 97.75 103 MET A O 1
ATOM 791 N N . ASP A 1 104 ? -18.166 -5.561 14.678 1.00 98.31 104 ASP A N 1
ATOM 792 C CA . ASP A 1 104 ? -19.430 -6.021 14.086 1.00 98.31 104 ASP A CA 1
ATOM 793 C C . ASP A 1 104 ? -20.300 -4.838 13.628 1.00 98.31 104 ASP A C 1
ATOM 795 O O . ASP A 1 104 ? -20.877 -4.851 12.533 1.00 98.31 104 ASP A O 1
ATOM 799 N N . LYS A 1 105 ? -20.351 -3.765 14.431 1.00 98.38 105 LYS A N 1
ATOM 800 C CA . LYS A 1 105 ? -21.031 -2.514 14.058 1.00 98.38 105 LYS A CA 1
ATOM 801 C C . LYS A 1 105 ? -20.382 -1.842 12.851 1.00 98.38 105 LYS A C 1
ATOM 803 O O . LYS A 1 105 ? -21.106 -1.367 11.972 1.00 98.38 105 LYS A O 1
ATOM 808 N N . LEU A 1 106 ? -19.051 -1.797 12.783 1.00 98.38 106 LEU A N 1
ATOM 809 C CA . LEU A 1 106 ? -18.338 -1.234 11.637 1.00 98.38 106 LEU A CA 1
ATOM 810 C C . LEU A 1 106 ? -18.657 -2.016 10.358 1.00 98.38 106 LEU A C 1
ATOM 812 O O . LEU A 1 106 ? -19.001 -1.402 9.350 1.00 98.38 106 LEU A O 1
ATOM 816 N N . VAL A 1 107 ? -18.620 -3.351 10.403 1.00 97.81 107 VAL A N 1
ATOM 817 C CA . VAL A 1 107 ? -18.959 -4.211 9.256 1.00 97.81 107 VAL A CA 1
ATOM 818 C C . VAL A 1 107 ? -20.384 -3.944 8.771 1.00 97.81 107 VAL A C 1
ATOM 820 O O . VAL A 1 107 ? -20.590 -3.717 7.579 1.00 97.81 107 VAL A O 1
ATOM 823 N N . ALA A 1 108 ? -21.364 -3.901 9.679 1.00 98.38 108 ALA A N 1
ATOM 824 C CA . ALA A 1 108 ? -22.751 -3.602 9.321 1.00 98.38 108 ALA A CA 1
ATOM 825 C C . ALA A 1 108 ? -22.912 -2.196 8.710 1.00 98.38 108 ALA A C 1
ATOM 827 O O . ALA A 1 108 ? -23.644 -2.016 7.736 1.00 98.38 108 ALA A O 1
ATOM 828 N N . THR A 1 109 ? -22.196 -1.208 9.253 1.00 98.31 109 THR A N 1
ATOM 829 C CA . THR A 1 109 ? -22.200 0.175 8.752 1.00 98.31 109 THR A CA 1
ATOM 830 C C . THR A 1 109 ? -21.617 0.253 7.341 1.00 98.31 109 THR A C 1
ATOM 832 O O . THR A 1 109 ? -22.236 0.832 6.448 1.00 98.31 109 THR A O 1
ATOM 835 N N . LEU A 1 110 ? -20.454 -0.365 7.116 1.00 97.44 110 LEU A N 1
ATOM 836 C CA . LEU A 1 110 ? -19.796 -0.401 5.810 1.00 97.44 110 LEU A CA 1
ATOM 837 C C . LEU A 1 110 ? -20.644 -1.132 4.771 1.00 97.44 110 LEU A C 1
ATOM 839 O O . LEU A 1 110 ? -20.781 -0.640 3.654 1.00 97.44 110 LEU A O 1
ATOM 843 N N . GLN A 1 111 ? -21.273 -2.249 5.144 1.00 97.38 111 GLN A N 1
ATOM 844 C CA . GLN A 1 111 ? -22.180 -2.968 4.253 1.00 97.38 111 GLN A CA 1
ATOM 845 C C . GLN A 1 111 ? -23.337 -2.069 3.789 1.00 97.38 111 GLN A C 1
ATOM 847 O O . GLN A 1 111 ? -23.602 -1.984 2.591 1.00 97.38 111 GLN A O 1
ATOM 852 N N . GLY A 1 112 ? -23.962 -1.326 4.710 1.00 98.06 112 GLY A N 1
ATOM 853 C CA . GLY A 1 112 ? -25.007 -0.358 4.370 1.00 98.06 112 GLY A CA 1
ATOM 854 C C . GLY A 1 112 ? -24.524 0.745 3.421 1.00 98.06 112 GLY A C 1
ATOM 855 O O . GLY A 1 112 ? -25.213 1.060 2.456 1.00 98.06 112 GLY A O 1
ATOM 856 N N . ILE A 1 113 ? -23.323 1.286 3.650 1.00 97.62 113 ILE A N 1
ATOM 857 C CA . ILE A 1 113 ? -22.698 2.308 2.791 1.00 97.62 113 ILE A CA 1
ATOM 858 C C . ILE A 1 113 ? -22.424 1.768 1.381 1.00 97.62 113 ILE A C 1
ATOM 860 O O . ILE A 1 113 ? -22.637 2.477 0.392 1.00 97.62 113 ILE A O 1
ATOM 864 N N . PHE A 1 114 ? -21.942 0.528 1.280 1.00 95.56 114 PHE A N 1
ATOM 865 C CA . PHE A 1 114 ? -21.623 -0.108 0.003 1.00 95.56 114 PHE A CA 1
ATOM 866 C C . PHE A 1 114 ? -22.878 -0.423 -0.809 1.00 95.56 114 PHE A C 1
ATOM 868 O O . PHE A 1 114 ? -22.875 -0.262 -2.030 1.00 95.56 114 PHE A O 1
ATOM 875 N N . ASP A 1 115 ? -23.967 -0.803 -0.142 1.00 97.06 115 ASP A N 1
ATOM 876 C CA . ASP A 1 115 ? -25.248 -1.083 -0.788 1.00 97.06 115 ASP A CA 1
ATOM 877 C C . ASP A 1 115 ? -25.904 0.158 -1.437 1.00 97.06 115 ASP A C 1
ATOM 879 O O . ASP A 1 115 ? -26.802 -0.007 -2.264 1.00 97.06 115 ASP A O 1
ATOM 883 N N . GLU A 1 116 ? -25.450 1.384 -1.131 1.00 96.56 116 GLU A N 1
ATOM 884 C CA . GLU A 1 116 ? -25.969 2.633 -1.720 1.00 96.56 116 GLU A CA 1
ATOM 885 C C . GLU A 1 116 ? -25.579 2.853 -3.194 1.00 96.56 116 GLU A C 1
ATOM 887 O O . GLU A 1 116 ? -26.240 3.626 -3.888 1.00 96.56 116 GLU A O 1
ATOM 892 N N . VAL A 1 117 ? -24.494 2.233 -3.672 1.00 91.81 117 VAL A N 1
ATOM 893 C CA . VAL A 1 117 ? -23.859 2.561 -4.968 1.00 91.81 117 VAL A CA 1
ATOM 894 C C . VAL A 1 117 ? -23.779 1.370 -5.933 1.00 91.81 117 VAL A C 1
ATOM 896 O O . VAL A 1 117 ? -22.838 1.277 -6.720 1.00 91.81 117 VAL A O 1
ATOM 899 N N . LYS A 1 118 ? -24.759 0.461 -5.859 1.00 63.81 118 LYS A N 1
ATOM 900 C CA . LYS A 1 118 ? -24.880 -0.701 -6.761 1.00 63.81 118 LYS A CA 1
ATOM 901 C C . LYS A 1 118 ? -24.940 -0.325 -8.239 1.00 63.81 118 LYS A C 1
ATOM 903 O O . LYS A 1 118 ? -25.686 0.619 -8.584 1.00 63.81 118 LYS A O 1
#

Secondary structure (DSSP, 8-state):
-TT-SSHHHHHHHHHHHTTTTHHHHHHHH-PPPSSHHHHHHHHHHHHHH-TTS-THHHHHHTT---SS-TTS--TTHHHHHHHHHHHHHHHHH-TT--HHHHHHHHHHHHHHHHHTT-

Radius of gyration: 21.06 Å; chains: 1; bounding box: 50×28×57 Å

Foldseek 3Di:
DVPDPCVPVVVVVVCCCVDVCVQVCCVVVVDQDPDPVCRVVSVVVVCVVPVPDDPVVVVVCNVPADVVHPPDDQALVVQLVVLVVVLVVPVVPDPPDPPVVSVVVNVVSSVVRNVVRD

pLDDT: mean 93.21, std 5.71, range [63.81, 98.38]

Sequence (118 aa):
LKGSKNPDAAWAVLSLMLGEFAPDLIDVYGAFPARASLQEASIARLQEKFPDVDWQVFVDALSYPDIPNHESGMPNFLKAQDAVASFGALYTSTPDLDMNAEMDKLVATLQGIFDEVK